Protein AF-A0A7S4SU42-F1 (afdb_monomer)

Secondary structure (DSSP, 8-state):
----PPP-PPTTPSPP------SB-TTT-EEE--SSSSPP--TTS-EEEEEE-BBTT-PBPSS---EEEEEEEE-S-TT---EEEPEEEE-SSSEEEEEE---SSSS-EEEEEEEE-------

Nearest PDB structures (foldseek):
  2ds4-assembly1_A  TM=8.243E-01  e=3.459E-05  Homo sapiens
  6rpt-assembly3_C  TM=5.913E-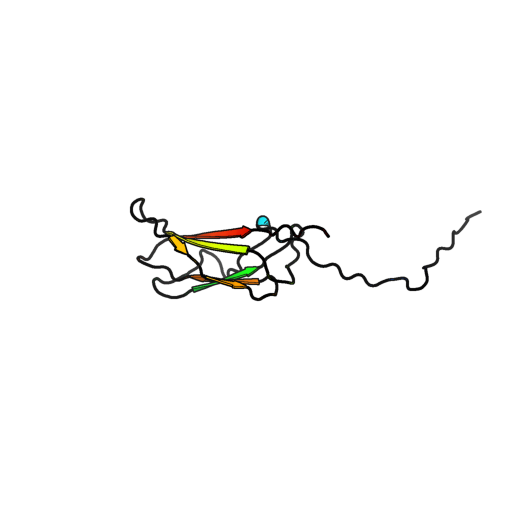01  e=1.532E-01  Homo sapiens
  4a5w-assembly1_A  TM=6.658E-01  e=2.385E+00  Homo sapiens
  6h04-assembly1_A  TM=6.189E-01  e=2.260E+00  Homo sapiens
  6h03-assembly1_A  TM=6.192E-01  e=2.656E+00  Homo sapiens

Foldseek 3Di:
DDDDDDDDDDPPPPDDDDDAFDFWDPVLKDKDDPDDDDDDDDAQDKDKIKIFTHHPVNHTHQFWDWDKWKWKFFPPDPPDRDIWTWDWDTPGGRMIMTMTHHHDDDDDIDMDMDTDTPPPPDD

InterPro domains:
  IPR013783 Immunoglobulin-like fold [G3DSA:2.60.40.10] (24-121)
  IPR014756 Immunoglobulin E-set [SSF81296] (29-117)
  IPR017868 Filamin/ABP280 repeat-like [PF00630] (28-118)
  IPR017868 Filamin/ABP280 repeat-like [PS50194] (23-103)

Organism: NCBI:txid49249

pLDDT: mean 86.75, std 14.39, range [32.84, 97.56]

Structure (mmCIF, N/CA/C/O backbone):
data_AF-A0A7S4SU42-F1
#
_entry.id   AF-A0A7S4SU42-F1
#
loop_
_atom_site.group_PDB
_atom_site.id
_atom_site.type_symbol
_atom_site.label_atom_id
_atom_site.label_alt_id
_atom_site.label_comp_id
_atom_site.label_asym_id
_atom_site.label_entity_id
_atom_site.label_seq_id
_atom_site.pdbx_PDB_ins_code
_atom_site.Cartn_x
_atom_site.Cartn_y
_atom_site.Cartn_z
_atom_site.occupancy
_atom_site.B_iso_or_equiv
_atom_site.auth_seq_id
_atom_site.auth_comp_id
_atom_site.auth_asym_id
_atom_site.auth_atom_id
_atom_site.pdbx_PDB_model_num
ATOM 1 N N . ARG A 1 1 ? 38.202 27.764 -42.200 1.00 45.22 1 ARG A N 1
ATOM 2 C CA . ARG A 1 1 ? 37.900 26.403 -42.699 1.00 45.22 1 ARG A CA 1
ATOM 3 C C . ARG A 1 1 ? 37.044 25.765 -41.627 1.00 45.22 1 ARG A C 1
ATOM 5 O O . ARG A 1 1 ? 37.575 25.498 -40.562 1.00 45.22 1 ARG A O 1
ATOM 12 N N . ASP A 1 2 ? 35.743 25.683 -41.869 1.00 55.56 2 ASP A N 1
ATOM 13 C CA . ASP A 1 2 ? 34.780 25.117 -40.930 1.00 55.56 2 ASP A CA 1
ATOM 14 C C . ASP A 1 2 ? 34.732 23.609 -41.191 1.00 55.56 2 ASP A C 1
ATOM 16 O O . ASP A 1 2 ? 34.408 23.181 -42.300 1.00 55.56 2 ASP A O 1
ATOM 20 N N . SER A 1 3 ? 35.217 22.809 -40.248 1.00 60.38 3 SER A N 1
ATOM 21 C CA . SER A 1 3 ? 35.229 21.354 -40.371 1.00 60.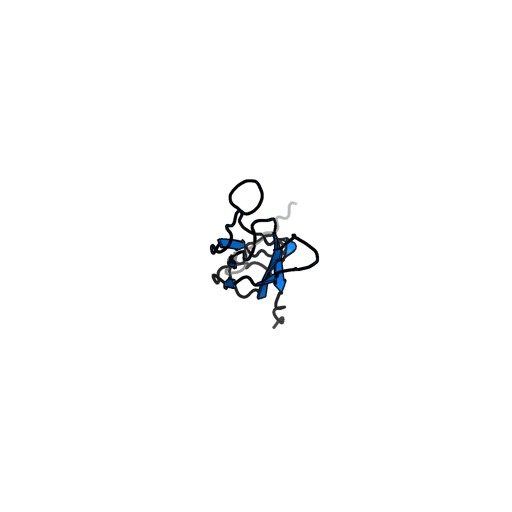38 3 SER A CA 1
ATOM 22 C C . SER A 1 3 ? 33.952 20.815 -39.741 1.00 60.38 3 SER A C 1
ATOM 24 O O . SER A 1 3 ? 33.901 20.597 -38.531 1.00 60.38 3 SER A O 1
ATOM 26 N N . SER A 1 4 ? 32.920 20.611 -40.558 1.00 67.69 4 SER A N 1
ATOM 27 C CA . SER A 1 4 ? 31.721 19.889 -40.148 1.00 67.69 4 SER A CA 1
ATOM 28 C C . SER A 1 4 ? 32.063 18.411 -39.950 1.00 67.69 4 SER A C 1
ATOM 30 O O . SER A 1 4 ? 32.454 17.704 -40.878 1.00 67.69 4 SER A O 1
ATOM 32 N N . VAL A 1 5 ? 31.946 17.935 -38.714 1.00 72.94 5 VAL A N 1
ATOM 33 C CA . VAL A 1 5 ? 32.028 16.505 -38.406 1.00 72.94 5 VAL A CA 1
ATOM 34 C C . VAL A 1 5 ? 30.666 15.891 -38.724 1.00 72.94 5 VAL A C 1
ATOM 36 O O . VAL A 1 5 ? 29.658 16.308 -38.158 1.00 72.94 5 VAL A O 1
ATOM 39 N N . ALA A 1 6 ? 30.620 14.920 -39.638 1.00 75.00 6 ALA A N 1
ATOM 40 C CA . ALA A 1 6 ? 29.405 14.158 -39.905 1.00 75.00 6 ALA A CA 1
ATOM 41 C C . ALA A 1 6 ? 29.216 13.094 -38.812 1.00 75.00 6 ALA A C 1
ATOM 43 O O . ALA A 1 6 ? 30.100 12.266 -38.597 1.00 75.00 6 ALA A O 1
ATOM 44 N N . SER A 1 7 ? 28.073 13.112 -38.126 1.00 84.50 7 SER A N 1
ATOM 45 C CA . SER A 1 7 ? 27.652 12.042 -37.220 1.00 84.50 7 SER A CA 1
ATOM 46 C C . SER A 1 7 ? 26.654 11.116 -37.921 1.00 84.50 7 SER A C 1
ATOM 48 O O . SER A 1 7 ? 25.853 11.555 -38.746 1.00 84.50 7 SER A O 1
ATOM 50 N N . ALA A 1 8 ? 26.717 9.820 -37.608 1.00 88.94 8 ALA A N 1
ATOM 51 C CA . ALA A 1 8 ? 25.795 8.812 -38.123 1.00 88.94 8 ALA A CA 1
ATOM 52 C C . ALA A 1 8 ? 25.368 7.858 -37.003 1.00 88.94 8 ALA A C 1
ATOM 54 O O . ALA A 1 8 ? 26.154 7.522 -36.117 1.00 88.94 8 ALA A O 1
ATOM 55 N N . HIS A 1 9 ? 24.114 7.420 -37.060 1.00 93.81 9 HIS A N 1
ATOM 56 C CA . HIS A 1 9 ? 23.565 6.417 -36.158 1.00 93.81 9 HIS A CA 1
ATOM 57 C C . HIS A 1 9 ? 24.115 5.023 -36.489 1.00 93.81 9 HIS A C 1
ATOM 59 O O . HIS A 1 9 ? 24.323 4.684 -37.655 1.00 93.81 9 HIS A O 1
ATOM 65 N N . VAL A 1 10 ? 24.325 4.197 -35.461 1.00 93.50 10 VAL A N 1
ATOM 66 C CA . VAL A 1 10 ? 24.593 2.764 -35.654 1.00 93.50 10 VAL A CA 1
ATOM 67 C C . VAL A 1 10 ? 23.348 2.057 -36.195 1.00 93.50 10 VAL A C 1
ATOM 69 O O . VAL A 1 10 ? 22.224 2.529 -36.017 1.00 93.50 10 VAL A O 1
ATOM 72 N N . ILE A 1 11 ? 23.537 0.902 -36.833 1.00 93.50 11 ILE A N 1
ATOM 73 C CA . ILE A 1 11 ? 22.425 0.076 -37.320 1.00 93.50 11 ILE A CA 1
ATOM 74 C C . ILE A 1 11 ? 21.487 -0.261 -36.150 1.00 93.50 11 ILE A C 1
ATOM 76 O O . ILE A 1 11 ? 21.938 -0.700 -35.094 1.00 93.50 11 ILE A O 1
ATOM 80 N N . GLY A 1 12 ? 20.184 -0.047 -36.349 1.00 90.75 12 GLY A N 1
ATOM 81 C CA . GLY A 1 12 ? 19.148 -0.277 -35.335 1.00 90.75 12 GLY A CA 1
ATOM 82 C C . GLY A 1 12 ? 18.878 0.914 -34.411 1.00 90.75 12 GLY A C 1
ATOM 83 O O . GLY A 1 12 ? 17.923 0.872 -33.645 1.00 90.75 12 GLY A O 1
ATOM 84 N N . SER A 1 13 ? 19.666 1.987 -34.500 1.00 95.12 13 SER A N 1
ATOM 85 C CA . SER A 1 13 ? 19.412 3.216 -33.754 1.00 95.12 13 SER A CA 1
ATOM 86 C C . SER A 1 13 ? 18.400 4.118 -34.485 1.00 95.12 13 SER A C 1
ATOM 88 O O . SER A 1 13 ? 18.464 4.226 -35.714 1.00 95.12 13 SER A O 1
ATOM 90 N N . PRO A 1 14 ? 17.502 4.802 -33.748 1.00 93.19 14 PRO A N 1
ATOM 91 C CA . PRO A 1 14 ? 17.342 4.764 -32.290 1.00 93.19 14 PRO A CA 1
ATOM 92 C C . PRO A 1 14 ? 16.648 3.488 -31.791 1.00 93.19 14 PRO A C 1
ATOM 94 O O . PRO A 1 14 ? 15.727 2.976 -32.420 1.00 93.19 14 PRO A O 1
ATOM 97 N N . PHE A 1 15 ? 17.072 3.019 -30.617 1.00 94.38 15 PHE A N 1
ATOM 98 C CA . PHE A 1 15 ? 16.425 1.912 -29.918 1.00 94.38 15 PHE A CA 1
ATOM 99 C C . PHE A 1 15 ? 15.328 2.444 -28.996 1.00 94.38 15 PHE A C 1
ATOM 101 O O . PHE A 1 15 ? 15.506 3.477 -28.348 1.00 94.38 15 PHE A O 1
ATOM 108 N N . LEU A 1 16 ? 14.214 1.717 -28.907 1.00 93.81 16 LEU A N 1
ATOM 109 C CA . LEU A 1 16 ? 13.182 1.977 -27.908 1.00 93.81 16 LEU A CA 1
ATOM 110 C C . LEU A 1 16 ? 13.589 1.327 -26.584 1.00 93.81 16 LEU A C 1
ATOM 112 O O . LEU A 1 16 ? 13.819 0.120 -26.531 1.00 93.81 16 LEU A O 1
ATOM 116 N N . LEU A 1 17 ? 13.659 2.134 -25.527 1.00 93.50 17 LEU A N 1
ATOM 117 C CA . LEU A 1 17 ? 13.891 1.678 -24.161 1.00 93.50 17 LEU A CA 1
ATOM 118 C C . LEU A 1 17 ? 12.608 1.864 -23.349 1.00 93.50 17 LEU A C 1
ATOM 120 O O . LEU A 1 17 ? 12.063 2.966 -23.303 1.00 93.50 17 LEU A O 1
ATOM 124 N N . GLN A 1 18 ? 12.160 0.801 -22.686 1.00 91.50 18 GLN A N 1
ATOM 125 C CA . GLN A 1 18 ? 11.137 0.873 -21.647 1.00 91.50 18 GLN A CA 1
ATOM 126 C C . GLN A 1 18 ? 11.833 0.870 -20.287 1.00 91.50 18 GLN A C 1
ATOM 128 O O . GLN A 1 18 ? 12.634 -0.018 -20.001 1.00 91.50 18 GLN A O 1
ATOM 133 N N . VAL A 1 19 ? 11.546 1.882 -19.473 1.00 92.25 19 VAL A N 1
ATOM 134 C CA . VAL A 1 19 ? 12.084 2.027 -18.118 1.00 92.25 19 VAL A CA 1
ATOM 135 C C . VAL A 1 19 ? 10.937 1.803 -17.145 1.00 92.25 19 VAL A C 1
ATOM 137 O O . VAL A 1 19 ? 9.908 2.467 -17.249 1.00 92.25 19 VAL A O 1
ATOM 140 N N . GLU A 1 20 ? 11.109 0.858 -16.226 1.00 92.94 20 GLU A N 1
ATOM 141 C CA . GLU A 1 20 ? 10.126 0.568 -15.183 1.00 92.94 20 GLU A CA 1
ATOM 142 C C . GLU A 1 20 ? 10.392 1.406 -13.920 1.00 92.94 20 GLU A C 1
ATOM 144 O O . GLU A 1 20 ? 11.536 1.808 -13.685 1.00 92.94 20 GLU A O 1
ATOM 149 N N . PRO A 1 21 ? 9.359 1.653 -13.093 1.00 93.62 21 PRO A N 1
ATOM 150 C CA . PRO A 1 21 ? 9.513 2.285 -11.785 1.00 93.62 21 PRO A CA 1
ATOM 151 C C . PRO A 1 21 ? 10.500 1.538 -10.882 1.00 93.62 21 PRO A C 1
ATOM 153 O O . PRO A 1 21 ? 10.549 0.303 -10.884 1.00 93.62 21 PRO A O 1
ATOM 156 N N . GLY A 1 22 ? 11.222 2.288 -10.052 1.00 91.31 22 GLY A N 1
ATOM 157 C CA . GLY A 1 22 ? 12.124 1.737 -9.041 1.00 91.31 22 GLY A CA 1
ATOM 158 C C . GLY A 1 22 ? 11.393 1.053 -7.880 1.00 91.31 22 GLY A C 1
ATOM 159 O O . GLY A 1 22 ? 10.171 0.875 -7.897 1.00 91.31 22 GLY A O 1
ATOM 160 N N . ASN A 1 23 ? 12.151 0.670 -6.849 1.00 91.44 23 ASN A N 1
ATOM 161 C CA . ASN A 1 23 ? 11.593 0.115 -5.612 1.00 91.44 23 ASN A CA 1
ATOM 162 C C . ASN A 1 23 ? 10.642 1.108 -4.940 1.00 91.44 23 ASN A C 1
ATOM 164 O O . ASN A 1 23 ? 10.839 2.322 -5.012 1.00 91.44 23 ASN A O 1
ATOM 168 N N . THR A 1 24 ? 9.629 0.582 -4.255 1.00 94.25 24 THR A N 1
ATOM 169 C CA . THR A 1 24 ? 8.646 1.394 -3.540 1.00 94.25 24 THR A CA 1
ATOM 170 C C . THR A 1 24 ? 9.322 2.272 -2.485 1.00 94.25 24 THR A C 1
ATOM 172 O O . THR A 1 24 ? 10.167 1.833 -1.715 1.00 94.25 24 THR A O 1
ATOM 175 N N . SER A 1 25 ? 8.940 3.539 -2.428 1.00 94.25 25 SER A N 1
ATOM 176 C CA . SER A 1 25 ? 9.304 4.489 -1.389 1.00 94.25 25 SER A CA 1
ATOM 177 C C . SER A 1 25 ? 8.069 4.753 -0.523 1.00 94.25 25 SER A C 1
ATOM 179 O O . SER A 1 25 ? 7.077 5.307 -1.018 1.00 94.25 25 SER A O 1
ATOM 181 N N . PRO A 1 26 ? 8.092 4.380 0.772 1.00 93.44 26 PRO A N 1
ATOM 182 C CA . PRO A 1 26 ? 6.984 4.664 1.680 1.00 93.44 26 PRO A CA 1
ATOM 183 C C . PRO A 1 26 ? 6.663 6.161 1.769 1.00 93.44 26 PRO A C 1
ATOM 185 O O . PRO A 1 26 ? 5.498 6.526 1.874 1.00 93.44 26 PRO A O 1
ATOM 188 N N . GLU A 1 27 ? 7.681 7.022 1.678 1.00 93.31 27 GLU A N 1
ATOM 189 C CA . GLU A 1 27 ? 7.545 8.481 1.794 1.00 93.31 27 GLU A CA 1
ATOM 190 C C . GLU A 1 27 ? 6.839 9.117 0.590 1.00 93.31 27 GLU A C 1
ATOM 192 O O . GLU A 1 27 ? 6.156 10.129 0.734 1.00 93.31 27 GLU A O 1
ATOM 197 N N . MET A 1 28 ? 6.976 8.512 -0.593 1.00 95.12 28 MET A N 1
ATOM 198 C CA . MET A 1 28 ? 6.313 8.975 -1.818 1.00 95.12 28 MET A CA 1
ATOM 199 C C . MET A 1 28 ? 4.933 8.339 -2.020 1.00 95.12 28 MET A C 1
ATOM 201 O O . MET A 1 28 ? 4.123 8.836 -2.809 1.00 95.12 28 MET A O 1
ATOM 205 N N . SER A 1 29 ? 4.659 7.235 -1.328 1.00 95.31 29 SER A N 1
ATOM 206 C CA . SER A 1 29 ? 3.401 6.494 -1.414 1.00 95.31 29 SER A CA 1
ATOM 207 C C . SER A 1 29 ? 2.285 7.202 -0.641 1.00 95.31 29 SER A C 1
ATOM 209 O O . SER A 1 29 ? 2.532 7.947 0.305 1.00 95.31 29 SER A O 1
ATOM 211 N N . HIS A 1 30 ? 1.029 7.011 -1.053 1.00 94.31 30 HIS A N 1
ATOM 212 C CA . HIS A 1 30 ? -0.092 7.738 -0.445 1.00 94.31 30 HIS A CA 1
ATOM 213 C C . HIS A 1 30 ? -1.411 6.970 -0.493 1.00 94.31 30 HIS A C 1
ATOM 215 O O . HIS A 1 30 ? -1.631 6.123 -1.359 1.00 94.31 30 HIS A O 1
ATOM 221 N N . ILE A 1 31 ? -2.317 7.326 0.420 1.00 94.38 31 ILE A N 1
ATOM 222 C CA . ILE A 1 31 ? -3.718 6.906 0.384 1.00 94.38 31 ILE A CA 1
ATOM 223 C C . ILE A 1 31 ? -4.519 7.882 -0.472 1.00 94.38 31 ILE A C 1
ATOM 225 O O . ILE A 1 31 ? -4.414 9.101 -0.327 1.00 94.38 31 ILE A O 1
ATOM 229 N N . HIS A 1 32 ? -5.359 7.336 -1.340 1.00 91.62 32 HIS A N 1
ATOM 230 C CA . HIS A 1 32 ? -6.353 8.083 -2.082 1.00 91.62 32 HIS A CA 1
ATOM 231 C C . HIS A 1 32 ? -7.539 8.418 -1.173 1.00 91.62 32 HIS A C 1
ATOM 233 O O . HIS A 1 32 ? -8.330 7.547 -0.813 1.00 91.62 32 HIS A O 1
ATOM 239 N N . ILE A 1 33 ? -7.664 9.693 -0.803 1.00 87.50 33 ILE A N 1
ATOM 240 C CA . ILE A 1 33 ? -8.779 10.207 -0.002 1.00 87.50 33 ILE A CA 1
ATOM 241 C C . ILE A 1 33 ? -9.596 11.154 -0.875 1.00 87.50 33 ILE A C 1
ATOM 243 O O . ILE A 1 33 ? -9.081 12.146 -1.389 1.00 87.50 33 ILE A O 1
ATOM 247 N N . THR A 1 34 ? -10.887 10.868 -1.025 1.00 79.94 34 THR A N 1
ATOM 248 C CA . THR A 1 34 ? -11.818 11.759 -1.719 1.00 79.94 34 THR A CA 1
ATOM 249 C C . THR A 1 34 ? -12.417 12.761 -0.732 1.00 79.94 34 THR A C 1
ATOM 251 O O . THR A 1 34 ? -13.157 12.373 0.172 1.00 79.94 34 THR A O 1
ATOM 254 N N . GLY A 1 35 ? -12.143 14.052 -0.922 1.00 75.44 35 GLY A N 1
ATOM 255 C CA . GLY A 1 35 ? -12.722 15.140 -0.125 1.00 75.44 35 GLY A CA 1
ATOM 256 C C . GLY A 1 35 ? -11.750 15.784 0.865 1.00 75.44 35 GLY A C 1
ATOM 257 O O . GLY A 1 35 ? -10.580 15.426 0.946 1.00 75.44 35 GLY A O 1
ATOM 258 N N . GLN A 1 36 ? -12.243 16.790 1.591 1.00 73.31 36 GLN A N 1
ATOM 259 C CA . GLN A 1 36 ? -11.474 17.504 2.612 1.00 73.31 36 GLN A CA 1
ATOM 260 C C . GLN A 1 36 ? -11.830 16.982 4.008 1.00 73.31 36 GLN A C 1
ATOM 262 O O . GLN A 1 36 ? -13.007 16.793 4.321 1.00 73.31 36 GLN A O 1
ATOM 267 N N . GLY A 1 37 ? -10.816 16.808 4.857 1.00 79.00 37 GLY A N 1
ATOM 268 C CA . GLY A 1 37 ? -10.979 16.397 6.251 1.00 79.00 37 GLY A CA 1
ATOM 269 C C . GLY A 1 37 ? -10.593 14.938 6.522 1.00 79.00 37 GLY A C 1
ATOM 270 O O . GLY A 1 37 ? -9.969 14.294 5.679 1.00 79.00 37 GLY A O 1
ATOM 271 N N . PRO A 1 38 ? -10.908 14.425 7.725 1.00 82.62 38 PRO A N 1
ATOM 272 C CA . PRO A 1 38 ? -10.553 13.069 8.118 1.00 82.62 38 PRO A CA 1
ATOM 273 C C . PRO A 1 38 ? -11.353 12.023 7.338 1.00 82.62 38 PRO A C 1
ATOM 275 O O . PRO A 1 38 ? -12.486 12.263 6.913 1.00 82.62 38 PRO A O 1
ATOM 278 N N . ILE A 1 39 ? -10.772 10.829 7.221 1.00 89.94 39 ILE A N 1
ATOM 279 C CA . ILE A 1 39 ? -11.459 9.642 6.708 1.00 89.94 39 ILE A CA 1
ATOM 280 C C . ILE A 1 39 ? -12.678 9.363 7.593 1.00 89.94 39 ILE A C 1
ATOM 282 O O . ILE A 1 39 ? -12.570 9.311 8.819 1.00 89.94 39 ILE A O 1
ATOM 286 N N . LYS A 1 40 ? -13.841 9.188 6.965 1.00 90.44 40 LYS A N 1
ATOM 287 C CA . LYS A 1 40 ? -15.084 8.840 7.655 1.00 90.44 40 LYS A CA 1
ATOM 288 C C . LYS A 1 40 ? -15.275 7.329 7.619 1.00 90.44 40 LYS A C 1
ATOM 290 O O . LYS A 1 40 ? -15.186 6.730 6.554 1.00 90.44 40 LYS A O 1
ATOM 295 N N . ALA A 1 41 ? -15.567 6.753 8.776 1.00 92.62 41 ALA A N 1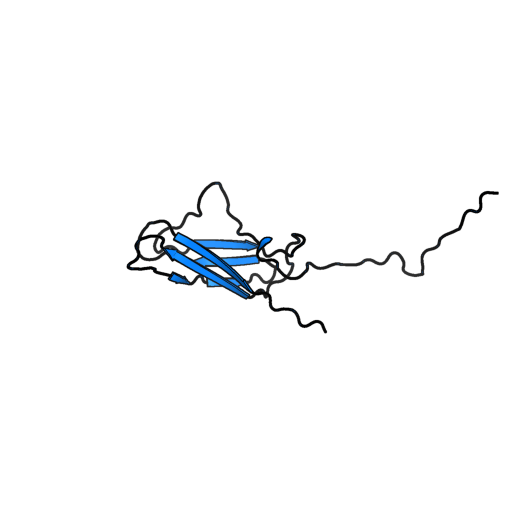
ATOM 296 C CA . ALA A 1 41 ? -15.940 5.356 8.942 1.00 92.62 41 ALA A CA 1
ATOM 297 C C . ALA A 1 41 ? -16.992 5.254 10.055 1.00 92.62 41 ALA A C 1
ATOM 299 O O . ALA A 1 41 ? -17.048 6.117 10.937 1.00 92.62 41 ALA A O 1
ATOM 300 N N . GLU A 1 42 ? -17.817 4.214 10.010 1.00 93.94 42 GLU A N 1
ATOM 301 C CA . GLU A 1 42 ? -18.848 3.931 11.011 1.00 93.94 42 GLU A CA 1
ATOM 302 C C . GLU A 1 42 ? -18.446 2.710 11.849 1.00 93.94 42 GLU A C 1
ATOM 304 O O . GLU A 1 42 ? -17.776 1.797 11.363 1.00 93.94 42 GLU A O 1
ATOM 309 N N . VAL A 1 43 ? -18.814 2.714 13.133 1.00 92.50 43 VAL A N 1
ATOM 310 C CA . VAL A 1 43 ? -18.541 1.585 14.030 1.00 92.50 43 VAL A CA 1
ATOM 311 C C . VAL A 1 43 ? -19.280 0.352 13.517 1.00 92.50 43 VAL A C 1
ATOM 313 O O . VAL A 1 43 ? -20.434 0.437 13.119 1.00 92.50 43 VAL A O 1
ATOM 316 N N . ASP A 1 44 ? -18.600 -0.791 13.529 1.00 92.94 44 ASP A N 1
ATOM 317 C CA . ASP A 1 44 ? -19.099 -2.084 13.059 1.00 92.94 44 ASP A CA 1
ATOM 318 C C . ASP A 1 44 ? -19.431 -2.173 11.558 1.00 92.94 44 ASP A C 1
ATOM 320 O O . ASP A 1 44 ? -19.883 -3.225 11.107 1.00 92.94 44 ASP A O 1
ATOM 324 N N . VAL A 1 45 ? -19.101 -1.148 10.767 1.00 95.62 45 VAL A N 1
ATOM 325 C CA . VAL A 1 45 ? -19.242 -1.148 9.304 1.00 95.62 45 VAL A CA 1
ATOM 326 C C . VAL A 1 45 ? -17.870 -1.277 8.639 1.00 95.62 45 VAL A C 1
ATOM 328 O O . VAL A 1 45 ? -16.945 -0.518 8.938 1.00 95.62 45 VAL A O 1
ATOM 331 N N . GLU A 1 46 ? -17.727 -2.235 7.718 1.00 95.75 46 GLU A N 1
ATOM 332 C CA . GLU A 1 46 ? -16.497 -2.370 6.932 1.00 95.75 46 GLU A CA 1
ATOM 333 C C . GLU A 1 46 ? -16.307 -1.140 6.039 1.00 95.75 46 GLU A C 1
ATOM 335 O O . GLU A 1 46 ? -17.186 -0.747 5.273 1.00 95.75 46 GLU A O 1
ATOM 340 N N . THR A 1 47 ? -15.131 -0.533 6.145 1.00 95.06 47 THR A N 1
ATOM 341 C CA . THR A 1 47 ? -14.688 0.595 5.331 1.00 95.06 47 THR A CA 1
ATOM 342 C C . THR A 1 47 ? -13.385 0.215 4.640 1.00 95.06 47 THR A C 1
ATOM 344 O O . THR A 1 47 ? -12.602 -0.587 5.157 1.00 95.06 47 THR A O 1
ATOM 347 N N . TRP A 1 48 ? -13.140 0.788 3.466 1.00 95.31 48 TRP A N 1
ATOM 348 C CA . TRP A 1 48 ? -11.922 0.538 2.710 1.00 95.31 48 TRP A CA 1
ATOM 349 C C . TRP A 1 48 ? -11.306 1.826 2.172 1.00 95.31 48 TRP A C 1
ATOM 351 O O . TRP A 1 48 ? -11.989 2.830 1.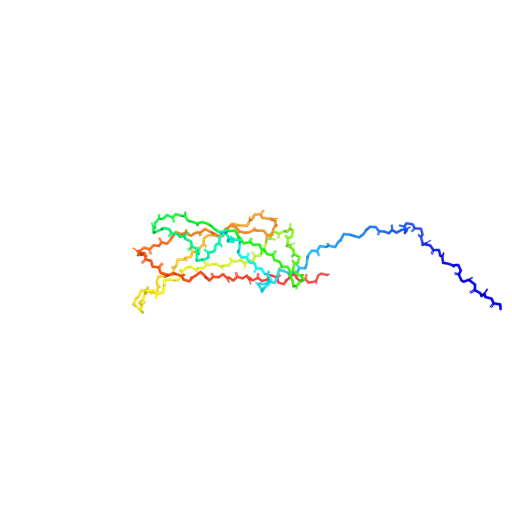969 1.00 95.31 48 TRP A O 1
ATOM 361 N N . LEU A 1 49 ? -9.995 1.780 1.959 1.00 96.25 49 LEU A N 1
ATOM 362 C CA . LEU A 1 49 ? -9.185 2.847 1.383 1.00 96.25 49 LEU A CA 1
ATOM 363 C C . LEU A 1 49 ? -8.267 2.264 0.317 1.00 96.25 49 LEU A C 1
ATOM 365 O O . LEU A 1 49 ? -7.805 1.132 0.449 1.00 96.25 49 LEU A O 1
ATOM 369 N N . LEU A 1 50 ? -7.971 3.054 -0.711 1.00 96.62 50 LEU A N 1
ATOM 370 C CA . LEU A 1 50 ? -7.036 2.668 -1.761 1.00 96.62 50 LEU A CA 1
ATOM 371 C C . LEU A 1 50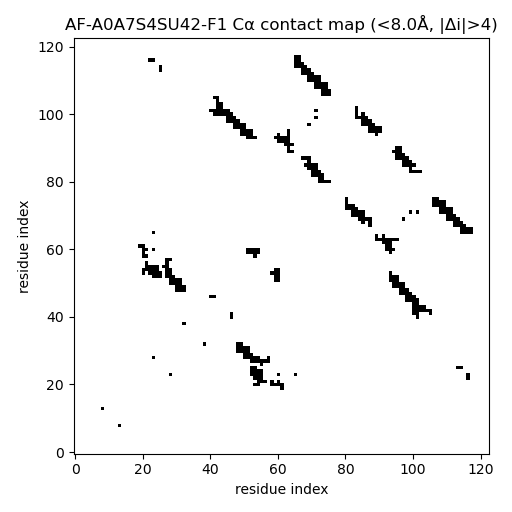 ? -5.690 3.358 -1.538 1.00 96.62 50 LEU A C 1
ATOM 373 O O . LEU A 1 50 ? -5.638 4.580 -1.406 1.00 96.62 50 LEU A O 1
ATOM 377 N N . MET A 1 51 ? -4.607 2.589 -1.505 1.00 96.06 51 MET A N 1
ATOM 378 C CA . MET A 1 51 ? -3.232 3.085 -1.449 1.00 96.06 51 MET A CA 1
ATOM 379 C C . MET A 1 51 ? -2.560 2.936 -2.809 1.00 96.06 51 MET A C 1
ATOM 381 O O . MET A 1 51 ? -2.737 1.914 -3.466 1.00 96.06 51 MET A O 1
ATOM 385 N N . TYR A 1 52 ? -1.739 3.910 -3.193 1.00 96.50 52 TYR A N 1
ATOM 386 C CA . TYR A 1 52 ? -0.871 3.828 -4.365 1.00 96.50 52 TYR A CA 1
ATOM 387 C C . TYR A 1 52 ? 0.596 3.842 -3.940 1.00 96.50 52 TYR A C 1
ATOM 389 O O . TYR A 1 52 ? 1.057 4.814 -3.326 1.00 96.50 52 TYR A O 1
ATOM 397 N N . ALA A 1 53 ? 1.318 2.781 -4.298 1.00 95.69 53 ALA A N 1
ATOM 398 C CA . ALA A 1 53 ? 2.756 2.682 -4.116 1.00 95.69 53 ALA A CA 1
ATOM 399 C C . ALA A 1 53 ? 3.495 3.462 -5.210 1.00 95.69 53 ALA A C 1
ATOM 401 O O . ALA A 1 53 ? 3.148 3.409 -6.397 1.00 95.69 53 ALA A O 1
ATOM 402 N N . LYS A 1 54 ? 4.523 4.204 -4.803 1.00 95.62 54 LYS A N 1
ATOM 403 C CA . LYS A 1 54 ? 5.381 4.986 -5.698 1.00 95.62 54 LYS A CA 1
ATOM 404 C C . LYS A 1 54 ? 6.845 4.750 -5.391 1.00 95.62 54 LYS A C 1
ATOM 406 O O . LYS A 1 54 ? 7.161 4.462 -4.246 1.00 95.62 54 LYS A O 1
ATOM 411 N N . ASP A 1 55 ? 7.719 4.904 -6.378 1.00 94.44 55 ASP A N 1
ATOM 412 C CA . ASP A 1 55 ? 9.168 4.928 -6.156 1.00 94.44 55 ASP A CA 1
ATOM 413 C C . ASP A 1 55 ? 9.657 6.284 -5.609 1.00 94.44 55 ASP A C 1
ATOM 415 O O . ASP A 1 55 ? 8.878 7.222 -5.422 1.00 94.44 55 ASP A O 1
ATOM 419 N N . GLU A 1 56 ? 10.960 6.395 -5.342 1.00 94.19 56 GLU A N 1
ATOM 420 C CA . GLU A 1 56 ? 11.602 7.632 -4.864 1.00 94.19 56 GLU A CA 1
ATOM 421 C C . GLU A 1 56 ? 11.477 8.813 -5.841 1.00 94.19 56 GLU A C 1
ATOM 423 O O . GLU A 1 56 ? 11.570 9.970 -5.434 1.00 94.19 56 GLU A O 1
ATOM 428 N N . GLN A 1 57 ? 11.252 8.544 -7.128 1.00 95.56 57 GLN A N 1
ATOM 429 C CA . GLN A 1 57 ? 11.045 9.564 -8.155 1.00 95.56 57 GLN A CA 1
ATOM 430 C C . GLN A 1 57 ? 9.560 9.938 -8.301 1.00 95.56 57 GLN A C 1
ATOM 432 O O . GLN A 1 57 ? 9.218 10.846 -9.060 1.00 95.56 57 GLN A O 1
ATOM 437 N N . GLY A 1 58 ? 8.670 9.285 -7.551 1.00 94.00 58 GLY A N 1
ATOM 438 C CA . GLY A 1 58 ? 7.231 9.513 -7.582 1.00 94.00 58 GLY A CA 1
ATOM 439 C C . GLY A 1 58 ? 6.506 8.787 -8.717 1.00 94.00 58 GLY A C 1
ATOM 440 O O . GLY A 1 58 ? 5.312 9.048 -8.919 1.00 94.00 58 GLY A O 1
ATOM 441 N N . ASN A 1 59 ? 7.175 7.880 -9.434 1.00 95.19 59 ASN A N 1
ATOM 442 C CA . ASN A 1 59 ? 6.537 7.035 -10.438 1.00 95.19 59 ASN A CA 1
ATOM 443 C C . ASN A 1 59 ? 5.635 6.020 -9.741 1.00 95.19 59 ASN A C 1
ATOM 445 O O . ASN A 1 59 ? 6.019 5.423 -8.737 1.00 95.19 59 ASN A O 1
ATOM 449 N N . MET A 1 60 ? 4.433 5.807 -10.276 1.00 94.94 60 MET A N 1
ATOM 450 C CA . MET A 1 60 ? 3.542 4.760 -9.773 1.00 94.94 60 MET A CA 1
ATOM 451 C C . MET A 1 60 ? 4.139 3.393 -10.071 1.00 94.94 60 MET A C 1
ATOM 453 O O . MET A 1 60 ? 4.533 3.138 -11.207 1.00 94.94 60 MET A O 1
ATOM 457 N N . ARG A 1 61 ? 4.165 2.511 -9.072 1.00 94.25 61 ARG A N 1
ATOM 458 C CA . ARG A 1 61 ? 4.525 1.108 -9.281 1.00 94.25 61 ARG A CA 1
ATOM 459 C C . ARG A 1 61 ? 3.545 0.481 -10.277 1.00 94.25 61 ARG A C 1
ATOM 461 O O . ARG A 1 61 ? 2.350 0.739 -10.218 1.00 94.25 61 ARG A O 1
ATOM 468 N N . SER A 1 62 ? 4.060 -0.338 -11.191 1.00 92.31 62 SER A N 1
ATOM 469 C CA . SER A 1 62 ? 3.275 -1.058 -12.207 1.00 92.31 62 SER A CA 1
ATOM 470 C C . SER A 1 62 ? 2.912 -2.486 -11.778 1.00 92.31 62 SER A C 1
ATOM 472 O O . SER A 1 62 ? 2.229 -3.202 -12.510 1.00 92.31 62 SER A O 1
ATOM 474 N N . LYS A 1 63 ? 3.389 -2.917 -10.604 1.00 91.50 63 LYS A N 1
ATOM 475 C CA . LYS A 1 63 ? 3.270 -4.278 -10.068 1.00 91.50 63 LYS A CA 1
ATOM 476 C C . LYS A 1 63 ? 3.039 -4.227 -8.562 1.00 91.50 63 LYS A C 1
ATOM 478 O O . LYS A 1 63 ? 3.495 -3.292 -7.905 1.00 91.50 63 LYS A O 1
ATOM 483 N N . GLY A 1 64 ? 2.345 -5.236 -8.048 1.00 90.94 64 GLY A N 1
ATOM 484 C CA . GLY A 1 64 ? 2.216 -5.487 -6.612 1.00 90.94 64 GLY A CA 1
ATOM 485 C C . GLY A 1 64 ? 3.457 -6.146 -6.000 1.00 90.94 64 GLY A C 1
ATOM 486 O O . GLY A 1 64 ? 4.537 -6.161 -6.599 1.00 90.94 64 GLY A O 1
ATOM 487 N N . GLY A 1 65 ? 3.275 -6.757 -4.834 1.00 91.94 65 GLY A N 1
ATOM 488 C CA . GLY A 1 65 ? 4.282 -7.541 -4.118 1.00 91.94 65 GLY A CA 1
ATOM 489 C C . GLY A 1 65 ? 4.962 -6.818 -2.956 1.00 91.94 65 GLY A C 1
ATOM 490 O O . GLY A 1 65 ? 5.817 -7.420 -2.300 1.00 91.94 65 GLY A O 1
ATOM 491 N N . ASP A 1 66 ? 4.592 -5.567 -2.671 1.00 92.75 66 ASP A N 1
ATOM 492 C CA . ASP A 1 66 ? 5.075 -4.871 -1.481 1.00 92.75 66 ASP A CA 1
ATOM 493 C C . ASP A 1 66 ? 4.488 -5.517 -0.221 1.00 92.75 66 ASP A C 1
ATOM 495 O O . ASP A 1 66 ? 3.308 -5.872 -0.156 1.00 92.75 66 ASP A O 1
ATOM 499 N N . VAL A 1 67 ? 5.307 -5.649 0.821 1.00 93.12 67 VAL A N 1
ATOM 500 C CA . VAL A 1 67 ? 4.838 -6.171 2.106 1.00 93.12 67 VAL A CA 1
ATOM 501 C C . VAL A 1 67 ? 4.265 -5.008 2.905 1.00 93.12 67 VAL A C 1
ATOM 503 O O . VAL A 1 67 ? 5.008 -4.182 3.433 1.00 93.12 67 VAL A O 1
ATOM 506 N N . ILE A 1 68 ? 2.939 -4.928 2.986 1.00 94.88 68 ILE A N 1
ATOM 507 C CA . ILE A 1 68 ? 2.231 -3.830 3.652 1.00 94.88 68 ILE A CA 1
ATOM 508 C C . ILE A 1 68 ? 1.554 -4.331 4.918 1.00 94.88 68 ILE A C 1
ATOM 510 O O . ILE A 1 68 ? 0.894 -5.368 4.916 1.00 94.88 68 ILE A O 1
ATOM 514 N N . ALA A 1 69 ? 1.678 -3.553 5.990 1.00 95.44 69 ALA A N 1
ATOM 515 C CA . ALA A 1 69 ? 0.929 -3.749 7.220 1.00 95.44 69 ALA A CA 1
ATOM 516 C C . ALA A 1 69 ? 0.153 -2.476 7.559 1.00 95.44 69 ALA A C 1
ATOM 518 O O . ALA A 1 69 ? 0.656 -1.363 7.387 1.00 95.44 69 ALA A O 1
ATOM 519 N N . ALA A 1 70 ? -1.068 -2.635 8.068 1.00 96.38 70 ALA A N 1
ATOM 520 C CA . ALA A 1 70 ? -1.856 -1.513 8.550 1.00 96.38 70 ALA A CA 1
ATOM 521 C C . ALA A 1 70 ? -2.627 -1.864 9.824 1.00 96.38 70 ALA A C 1
ATOM 523 O O . ALA A 1 70 ? -3.109 -2.984 9.999 1.00 96.38 70 ALA A O 1
ATOM 524 N N . SER A 1 71 ? -2.733 -0.891 10.726 1.00 95.38 71 SER A N 1
ATOM 525 C CA . SER A 1 71 ? -3.509 -1.020 11.957 1.00 95.38 71 SER A CA 1
ATOM 526 C C . SER A 1 71 ? -4.225 0.275 12.315 1.00 95.38 71 SER A C 1
ATOM 528 O O . SER A 1 71 ? -3.696 1.378 12.156 1.00 95.38 71 SER A O 1
ATOM 530 N N . LEU A 1 72 ? -5.443 0.130 12.825 1.00 93.19 72 LEU A N 1
ATOM 531 C CA . LEU A 1 72 ? -6.254 1.217 13.348 1.00 93.19 72 LEU A CA 1
ATOM 532 C C . LEU A 1 72 ? -6.142 1.225 14.877 1.00 93.19 72 LEU A C 1
ATOM 534 O O . LEU A 1 72 ? -6.442 0.228 15.535 1.00 93.19 72 LEU A O 1
ATOM 538 N N . ILE A 1 73 ? -5.710 2.345 15.450 1.00 91.44 73 ILE A N 1
ATOM 539 C CA . ILE A 1 73 ? -5.477 2.492 16.891 1.00 91.44 73 ILE A CA 1
ATOM 540 C C . ILE A 1 73 ? -6.431 3.547 17.439 1.00 91.44 73 ILE A C 1
ATOM 542 O O . ILE A 1 73 ? -6.384 4.703 17.015 1.00 91.44 73 ILE A O 1
ATOM 546 N N . SER A 1 74 ? -7.284 3.172 18.398 1.00 87.44 74 SER A N 1
ATOM 547 C CA . SER A 1 74 ? -8.156 4.147 19.066 1.00 87.44 74 SER A CA 1
ATOM 548 C C . SER A 1 74 ? -7.331 5.186 19.825 1.00 87.44 74 SER A C 1
ATOM 550 O O . SER A 1 74 ? -6.395 4.841 20.553 1.00 87.44 74 SER A O 1
ATOM 552 N N . THR A 1 75 ? -7.690 6.464 19.696 1.00 84.56 75 THR A N 1
ATOM 553 C CA . THR A 1 75 ? -7.063 7.538 20.483 1.00 84.56 75 THR A CA 1
ATOM 554 C C . THR A 1 75 ? -7.729 7.726 21.850 1.00 84.56 75 THR A C 1
ATOM 556 O O . THR A 1 75 ? -7.292 8.568 22.637 1.00 84.56 75 THR A O 1
ATOM 559 N N . HIS A 1 76 ? -8.792 6.974 22.154 1.00 72.69 76 HIS A N 1
ATOM 560 C CA . HIS A 1 76 ? -9.545 7.101 23.399 1.00 72.69 76 HIS A CA 1
ATOM 561 C C . HIS A 1 76 ? -8.925 6.283 24.540 1.00 72.69 76 HIS A C 1
ATOM 563 O O . HIS A 1 76 ? -8.978 5.062 24.538 1.00 72.69 76 HIS A O 1
ATOM 569 N N . GLY A 1 77 ? -8.424 6.984 25.568 1.00 57.56 77 GLY A N 1
ATOM 570 C CA . GLY A 1 77 ? -8.116 6.436 26.897 1.00 57.56 77 GLY A CA 1
ATOM 571 C C . GLY A 1 77 ? -6.898 5.499 26.981 1.00 57.56 77 GLY A C 1
ATOM 572 O O . GLY A 1 77 ? -6.707 4.590 26.189 1.00 57.56 77 GLY A O 1
ATOM 573 N N . LYS A 1 78 ? -6.064 5.657 28.021 1.00 56.22 78 LYS A N 1
ATOM 574 C CA . LYS A 1 78 ? -4.895 4.779 28.265 1.00 56.22 78 LYS A CA 1
ATOM 575 C C . LYS A 1 78 ? -5.250 3.327 28.636 1.00 56.22 78 LYS A C 1
ATOM 577 O O . LYS A 1 78 ? -4.339 2.517 28.759 1.00 56.22 78 LYS A O 1
ATOM 582 N N . ARG A 1 79 ? -6.527 3.024 28.894 1.00 55.28 79 ARG A N 1
ATOM 583 C CA . ARG A 1 79 ? -6.956 1.740 29.469 1.00 55.28 79 ARG A CA 1
ATOM 584 C C . ARG A 1 79 ? -7.283 0.677 28.423 1.00 55.28 79 ARG A C 1
ATOM 586 O O . ARG A 1 79 ? -7.067 -0.485 28.722 1.00 55.28 79 ARG A O 1
ATOM 593 N N . ASP A 1 80 ? -7.642 1.074 27.201 1.00 55.25 80 ASP A N 1
ATOM 594 C CA . ASP A 1 80 ? -8.004 0.153 26.122 1.00 55.25 80 ASP A CA 1
ATOM 595 C C . ASP A 1 80 ? -7.453 0.666 24.784 1.00 55.25 80 ASP A C 1
ATOM 597 O O . ASP A 1 80 ? -8.183 1.174 23.934 1.00 55.25 80 ASP A O 1
ATOM 601 N N . LYS A 1 81 ? -6.133 0.546 24.575 1.00 63.91 81 LYS A N 1
ATOM 602 C CA . LYS A 1 81 ? -5.553 0.670 23.227 1.00 63.91 81 LYS A CA 1
ATOM 603 C C . LYS A 1 81 ? -6.014 -0.531 22.402 1.00 63.91 81 LYS A C 1
ATOM 605 O O . LYS A 1 81 ? -5.294 -1.516 22.261 1.00 63.91 81 LYS A O 1
ATOM 610 N N . HIS A 1 82 ? -7.236 -0.460 21.892 1.00 75.19 82 HIS A N 1
ATOM 611 C CA . HIS A 1 82 ? -7.744 -1.451 20.964 1.00 75.19 82 HIS A CA 1
ATOM 612 C C . HIS A 1 82 ? -7.079 -1.207 19.608 1.00 75.19 82 HIS A C 1
ATOM 614 O O . HIS A 1 82 ? -7.285 -0.164 18.979 1.00 75.19 82 HIS A O 1
ATOM 620 N N . MET A 1 83 ? -6.212 -2.140 19.222 1.00 87.00 83 MET A N 1
ATOM 621 C CA . MET A 1 83 ? -5.586 -2.183 17.910 1.00 87.00 83 MET A CA 1
ATOM 622 C C . MET A 1 83 ? -6.412 -3.111 17.033 1.00 87.00 83 MET A C 1
ATOM 624 O O . MET A 1 83 ? -6.637 -4.264 17.393 1.00 87.00 83 MET A O 1
ATOM 628 N N . ILE A 1 84 ? -6.864 -2.594 15.901 1.00 91.12 84 ILE A N 1
ATOM 629 C CA . ILE A 1 84 ? -7.606 -3.358 14.906 1.00 91.12 84 ILE A CA 1
ATOM 630 C C . ILE A 1 84 ? -6.666 -3.549 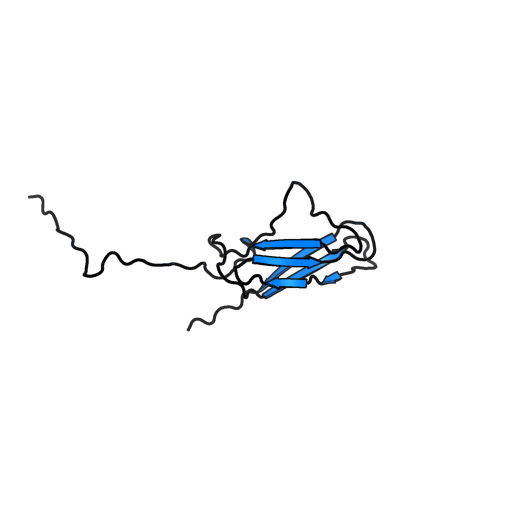13.726 1.00 91.12 84 ILE A C 1
ATOM 632 O O . ILE A 1 84 ? -6.267 -2.577 13.084 1.00 91.12 84 ILE A O 1
ATOM 636 N N . GLU A 1 85 ? -6.287 -4.793 13.469 1.00 94.25 85 GLU A N 1
ATOM 637 C CA . GLU A 1 85 ? -5.514 -5.146 12.284 1.00 94.25 85 GLU A CA 1
ATOM 638 C C . GLU A 1 85 ? -6.369 -4.935 11.029 1.00 94.25 85 GLU A C 1
ATOM 640 O O . GLU A 1 85 ? -7.558 -5.267 11.002 1.00 94.25 85 GLU A O 1
ATOM 645 N N . CYS A 1 86 ? -5.783 -4.322 10.005 1.00 96.44 86 CYS A N 1
ATOM 646 C CA . CYS A 1 86 ? -6.448 -4.112 8.726 1.00 96.44 86 CYS A CA 1
ATOM 647 C C . CYS A 1 86 ? -6.149 -5.279 7.783 1.00 96.44 86 CYS A C 1
ATOM 649 O O . CYS A 1 86 ? -5.037 -5.800 7.752 1.00 96.44 86 CYS A O 1
ATOM 651 N N . ASN A 1 87 ? -7.125 -5.640 6.958 1.00 97.31 87 ASN A N 1
ATOM 652 C CA . ASN A 1 87 ? -6.924 -6.589 5.873 1.00 97.31 87 ASN A CA 1
ATOM 653 C C . ASN A 1 87 ? -6.408 -5.844 4.634 1.00 97.31 87 ASN A C 1
ATOM 655 O O . ASN A 1 87 ? -7.008 -4.849 4.226 1.00 97.31 87 ASN A O 1
ATOM 659 N N . ILE A 1 88 ? -5.315 -6.319 4.040 1.00 97.56 88 ILE A N 1
ATOM 660 C CA . ILE A 1 88 ? -4.709 -5.723 2.848 1.00 97.56 88 ILE A CA 1
ATOM 661 C C . ILE A 1 88 ? -4.923 -6.647 1.655 1.00 97.56 88 ILE A C 1
ATOM 663 O O . ILE A 1 88 ? -4.575 -7.825 1.704 1.00 97.56 88 ILE A O 1
ATOM 667 N N . VAL A 1 89 ? -5.453 -6.096 0.567 1.00 97.56 89 VAL A N 1
ATOM 668 C CA . VAL A 1 89 ? -5.539 -6.770 -0.732 1.00 97.56 89 VAL A CA 1
ATOM 669 C C . VAL A 1 89 ? -4.576 -6.088 -1.697 1.00 97.56 89 VAL A C 1
ATOM 671 O O . VAL A 1 89 ? -4.673 -4.884 -1.913 1.00 97.56 89 VAL A O 1
ATOM 674 N N . ASP A 1 90 ? -3.643 -6.857 -2.254 1.00 96.62 90 ASP A N 1
ATOM 675 C CA . ASP A 1 90 ? -2.769 -6.424 -3.346 1.00 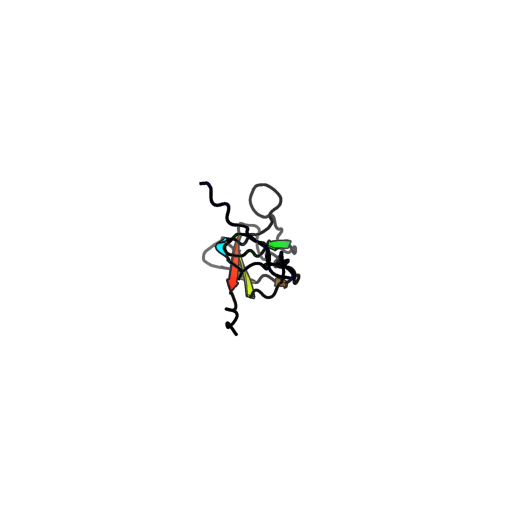96.62 90 ASP A CA 1
ATOM 676 C C . ASP A 1 90 ? -3.490 -6.609 -4.687 1.00 96.62 90 ASP A C 1
ATOM 678 O O . ASP A 1 90 ? -3.848 -7.730 -5.054 1.00 96.62 90 ASP A O 1
ATOM 682 N N . GLU A 1 91 ? -3.702 -5.513 -5.416 1.00 96.88 91 GLU A N 1
ATOM 683 C CA . GLU A 1 91 ? -4.373 -5.510 -6.723 1.00 96.88 91 GLU A CA 1
ATOM 684 C C . GLU A 1 91 ? -3.405 -5.844 -7.880 1.00 96.88 91 GLU A C 1
ATOM 686 O O . GLU A 1 91 ? -3.755 -5.742 -9.058 1.00 96.88 91 GLU A O 1
ATOM 691 N N . ALA A 1 92 ? -2.165 -6.224 -7.558 1.00 94.75 92 ALA A N 1
ATOM 692 C CA . ALA A 1 92 ? -1.092 -6.634 -8.464 1.00 94.75 92 ALA A CA 1
ATOM 693 C C . ALA A 1 92 ? -0.646 -5.566 -9.480 1.00 94.75 92 ALA A C 1
ATOM 695 O O . ALA A 1 92 ? 0.092 -5.870 -10.417 1.00 94.75 92 ALA A O 1
ATOM 696 N N . ASN A 1 93 ? -1.037 -4.309 -9.279 1.00 93.69 93 ASN A N 1
ATOM 697 C CA . ASN A 1 93 ? -0.788 -3.192 -10.195 1.00 93.69 93 ASN A CA 1
ATOM 698 C C . ASN A 1 93 ? -0.170 -1.964 -9.499 1.00 93.69 93 ASN A C 1
ATOM 700 O O . ASN A 1 93 ? -0.289 -0.852 -10.005 1.00 93.69 93 ASN A O 1
ATOM 704 N N . GLY A 1 94 ? 0.440 -2.156 -8.323 1.00 93.56 94 GLY A N 1
ATOM 705 C CA . GLY A 1 94 ? 0.997 -1.074 -7.502 1.00 93.56 94 GLY A CA 1
ATOM 706 C C . GLY A 1 94 ? -0.038 -0.332 -6.651 1.00 93.56 94 GLY A C 1
ATOM 707 O O . GLY A 1 94 ? 0.299 0.660 -5.999 1.00 93.56 94 GLY A O 1
ATOM 708 N N . SER A 1 95 ? -1.290 -0.801 -6.637 1.00 96.38 95 SER A N 1
ATOM 709 C CA . SER A 1 95 ? -2.326 -0.331 -5.722 1.00 96.38 95 SER A CA 1
ATOM 710 C C . SER A 1 95 ? -2.763 -1.414 -4.737 1.00 96.38 95 SER A C 1
ATOM 712 O O . SER A 1 95 ? -2.702 -2.608 -5.031 1.00 96.38 95 SER A O 1
ATOM 714 N N . TYR A 1 96 ? -3.182 -0.973 -3.551 1.00 97.12 96 TYR A N 1
ATOM 715 C CA . TYR A 1 96 ? -3.532 -1.849 -2.437 1.00 97.12 96 TYR A CA 1
ATOM 716 C C . TYR A 1 96 ? -4.817 -1.384 -1.764 1.00 97.12 96 TYR A C 1
ATOM 718 O O . TYR A 1 96 ? -4.926 -0.225 -1.349 1.00 97.12 96 TYR A O 1
ATOM 726 N N . THR A 1 97 ? -5.777 -2.292 -1.610 1.00 97.50 97 THR A N 1
ATOM 727 C CA . THR A 1 97 ? -7.033 -2.029 -0.906 1.00 97.50 97 THR A CA 1
ATOM 728 C C . THR A 1 97 ? -6.874 -2.373 0.574 1.00 97.50 97 THR A C 1
ATOM 730 O O . THR A 1 97 ? -6.749 -3.539 0.948 1.00 97.50 97 THR A O 1
ATOM 733 N N . ILE A 1 98 ? -6.910 -1.354 1.431 1.00 97.38 98 ILE A N 1
ATOM 734 C CA . ILE A 1 98 ? -6.840 -1.469 2.892 1.00 97.38 98 ILE A CA 1
ATOM 735 C C . ILE A 1 98 ? -8.262 -1.503 3.445 1.00 97.38 98 ILE A C 1
ATOM 737 O O . ILE A 1 98 ? -8.973 -0.503 3.360 1.00 97.38 98 ILE A O 1
ATOM 741 N N . LYS A 1 99 ? -8.679 -2.622 4.037 1.00 96.88 99 LYS A N 1
ATOM 742 C CA . LYS A 1 99 ? -10.012 -2.819 4.624 1.00 96.88 99 LYS A CA 1
ATOM 743 C C . LYS A 1 99 ? -9.933 -2.896 6.140 1.00 96.88 99 LYS A C 1
ATOM 745 O O . LYS A 1 99 ? -9.069 -3.574 6.695 1.00 96.88 99 LYS A O 1
ATOM 750 N N . PHE A 1 100 ? -10.856 -2.236 6.821 1.00 95.19 100 PHE A N 1
ATOM 751 C CA . PHE A 1 100 ? -10.947 -2.269 8.276 1.00 95.19 100 PHE A CA 1
ATOM 752 C C . PHE A 1 100 ? -12.383 -2.049 8.742 1.00 95.19 100 PHE A C 1
ATOM 754 O O . PHE A 1 100 ? -13.197 -1.434 8.060 1.00 95.19 100 PHE A O 1
ATOM 761 N N . THR A 1 101 ? -12.692 -2.541 9.939 1.00 94.75 101 THR A N 1
ATOM 762 C CA . THR A 1 101 ? -13.984 -2.320 10.598 1.00 94.75 101 THR A CA 1
ATOM 763 C C . THR A 1 101 ? -13.719 -1.737 11.983 1.00 94.75 101 THR A C 1
ATOM 765 O O . THR A 1 101 ? -13.264 -2.482 12.852 1.00 94.75 101 THR A O 1
ATOM 768 N N . PRO A 1 102 ? -13.953 -0.433 12.224 1.00 91.62 102 PRO A N 1
ATOM 769 C CA . PRO A 1 102 ? -13.798 0.151 13.554 1.00 91.62 102 PRO A CA 1
ATOM 770 C C . PRO A 1 102 ? -14.714 -0.560 14.559 1.00 91.62 102 PRO A C 1
ATOM 772 O O . PRO A 1 102 ? -15.900 -0.736 14.298 1.00 91.62 102 PRO A O 1
ATOM 775 N N . LYS A 1 103 ? -14.176 -0.979 15.707 1.00 87.81 103 LYS A N 1
ATOM 776 C CA . LYS A 1 103 ? -14.911 -1.708 16.752 1.00 87.81 103 LYS A CA 1
ATOM 777 C C . LYS A 1 103 ? -14.980 -0.905 18.050 1.00 87.81 103 LYS A C 1
ATOM 779 O O . LYS A 1 103 ? -14.050 -0.164 18.381 1.00 87.81 103 LYS A O 1
ATOM 784 N N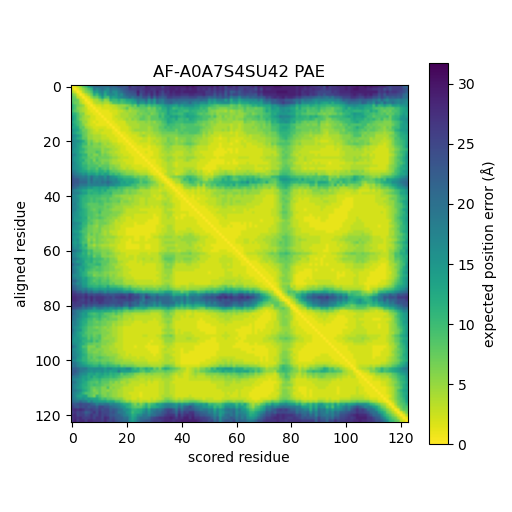 . GLY A 1 104 ? -16.063 -1.104 18.802 1.00 83.62 104 GLY A N 1
ATOM 785 C CA . GLY A 1 104 ? -16.238 -0.586 20.159 1.00 83.62 104 GLY A CA 1
ATOM 786 C C . GLY A 1 104 ? -17.023 0.722 20.221 1.00 83.62 104 GLY A C 1
ATOM 787 O O . GLY A 1 104 ? -18.218 0.707 20.502 1.00 83.62 104 GLY A O 1
ATOM 788 N N . HIS A 1 105 ? -16.360 1.859 19.999 1.00 83.38 105 HIS A N 1
ATOM 789 C CA . HIS A 1 105 ? -16.954 3.180 20.224 1.00 83.38 105 HIS A CA 1
ATOM 790 C C . HIS A 1 105 ? -16.673 4.148 19.076 1.00 83.38 105 HIS A C 1
ATOM 792 O O . HIS A 1 105 ? -15.635 4.086 18.425 1.00 83.38 105 HIS A O 1
ATOM 798 N N . SER A 1 106 ? -17.583 5.098 18.865 1.00 87.38 106 SER A N 1
ATOM 799 C CA . SER A 1 106 ? -17.337 6.228 17.972 1.00 87.38 106 SER A CA 1
ATOM 800 C C . SER A 1 106 ? -16.220 7.104 18.538 1.00 87.38 106 SER A C 1
ATOM 802 O O . SER A 1 106 ? -16.228 7.414 19.731 1.00 87.38 106 SER A O 1
ATOM 804 N N . GLY A 1 107 ? -15.302 7.555 17.692 1.00 88.31 107 GLY A N 1
ATOM 805 C CA . GLY A 1 107 ? -14.203 8.397 18.137 1.00 88.31 107 GLY A CA 1
ATOM 806 C C . GLY A 1 107 ? -13.148 8.596 17.068 1.00 88.31 107 GLY A C 1
ATOM 807 O O . GLY A 1 107 ? -13.304 8.158 15.928 1.00 88.31 107 GLY A O 1
ATOM 808 N N . LEU A 1 108 ? -12.064 9.263 17.455 1.00 88.81 108 LEU A N 1
ATOM 809 C CA . LEU A 1 108 ? -10.892 9.382 16.600 1.00 88.81 108 LEU A CA 1
ATOM 810 C C . LEU A 1 108 ? -10.029 8.124 16.710 1.00 88.81 108 LEU A C 1
ATOM 812 O O . LEU A 1 108 ? -9.828 7.551 17.784 1.00 88.81 108 LEU A O 1
ATOM 816 N N . TYR A 1 109 ? -9.514 7.717 15.559 1.00 91.25 109 TYR A N 1
ATOM 817 C CA . TYR A 1 109 ? -8.587 6.613 15.417 1.00 91.25 109 TYR A CA 1
ATOM 818 C C . TYR A 1 109 ? -7.414 7.071 14.557 1.00 91.25 109 TYR A C 1
ATOM 820 O O . TYR A 1 109 ? -7.592 7.827 13.600 1.00 91.25 109 TYR A O 1
ATOM 828 N N . SER A 1 110 ? -6.223 6.587 14.883 1.00 91.88 110 SER A N 1
ATOM 829 C CA . SER A 1 110 ? -5.037 6.749 14.049 1.00 91.88 110 SER A CA 1
ATOM 830 C C . SER A 1 110 ? -4.880 5.517 13.169 1.00 91.88 110 SER A C 1
ATOM 832 O O . SER A 1 110 ? -4.779 4.404 13.686 1.00 91.88 110 SER A O 1
ATOM 834 N N . LEU A 1 111 ? -4.847 5.709 11.850 1.00 93.25 111 LEU A N 1
ATOM 835 C CA . LEU A 1 111 ? -4.490 4.662 10.896 1.00 93.25 111 LEU A CA 1
ATOM 836 C C . LEU A 1 111 ? -2.976 4.694 10.676 1.00 93.25 111 LEU A C 1
ATOM 838 O O . LEU A 1 111 ? -2.436 5.684 1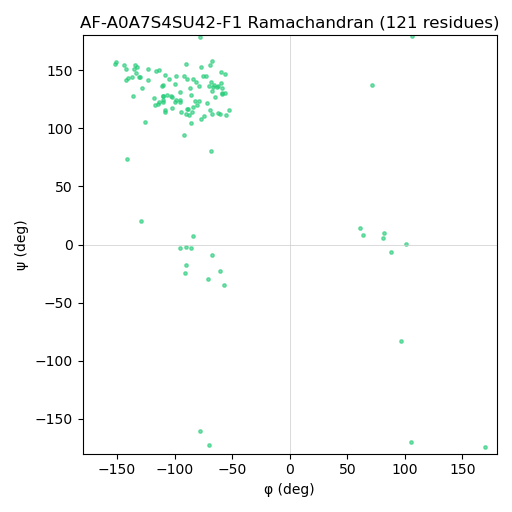0.187 1.00 93.25 111 LEU A O 1
ATOM 842 N N . HIS A 1 112 ? -2.300 3.619 11.056 1.00 94.50 112 HIS A N 1
ATOM 843 C CA . HIS A 1 112 ? -0.872 3.429 10.844 1.00 94.50 112 HIS A CA 1
ATOM 844 C C . HIS A 1 112 ? -0.682 2.472 9.676 1.00 94.50 112 HIS A C 1
ATOM 846 O O . HIS A 1 112 ? -1.249 1.384 9.696 1.00 94.50 112 HIS A O 1
ATOM 852 N N . ILE A 1 113 ? 0.118 2.867 8.687 1.00 95.25 113 ILE A N 1
ATOM 853 C CA . ILE A 1 113 ? 0.451 2.041 7.524 1.00 95.25 113 ILE A CA 1
ATOM 854 C C . ILE A 1 113 ? 1.968 2.011 7.394 1.00 95.25 113 ILE A C 1
ATOM 856 O O . ILE A 1 113 ? 2.624 3.047 7.510 1.00 95.25 113 ILE A O 1
ATOM 860 N N . THR A 1 114 ? 2.522 0.830 7.159 1.00 94.88 114 THR A N 1
ATOM 861 C CA . THR A 1 114 ? 3.943 0.633 6.884 1.00 94.88 114 THR A CA 1
ATOM 862 C C . THR A 1 114 ? 4.115 -0.218 5.636 1.00 94.88 114 THR A C 1
ATOM 864 O O . THR A 1 114 ? 3.335 -1.134 5.378 1.00 94.88 114 THR A O 1
ATOM 867 N N . ILE A 1 115 ? 5.151 0.097 4.860 1.00 93.62 115 ILE A N 1
ATOM 868 C CA . ILE A 1 115 ? 5.560 -0.666 3.683 1.00 93.62 115 ILE A CA 1
ATOM 869 C C . ILE A 1 115 ? 6.970 -1.179 3.957 1.00 93.62 115 ILE A C 1
ATOM 871 O O . ILE A 1 115 ? 7.858 -0.401 4.309 1.00 93.62 115 ILE A O 1
ATOM 875 N N . GLN A 1 116 ? 7.170 -2.485 3.837 1.00 84.69 116 GLN A N 1
ATOM 876 C CA . GLN A 1 116 ? 8.479 -3.115 3.874 1.00 84.69 116 GLN A CA 1
ATOM 877 C C . GLN A 1 116 ? 8.898 -3.450 2.449 1.00 84.69 116 GLN A C 1
ATOM 879 O O . GLN A 1 116 ? 8.275 -4.273 1.775 1.00 84.69 116 GLN A O 1
ATOM 884 N N . ASN A 1 117 ? 9.993 -2.838 2.012 1.00 67.75 117 ASN A N 1
ATOM 885 C CA . ASN A 1 117 ? 10.635 -3.237 0.774 1.00 67.75 117 ASN A CA 1
ATOM 886 C C . ASN A 1 117 ? 11.303 -4.588 0.994 1.00 67.75 117 ASN A C 1
ATOM 888 O O . ASN A 1 117 ? 12.201 -4.719 1.830 1.00 67.75 117 ASN A O 1
ATOM 892 N N . LYS A 1 118 ? 10.922 -5.591 0.203 1.00 59.19 118 LYS A N 1
ATOM 893 C CA . LYS A 1 118 ? 11.892 -6.633 -0.109 1.00 59.19 118 LYS A CA 1
ATOM 894 C C . LYS A 1 118 ? 12.954 -5.957 -0.958 1.00 59.19 118 LYS A C 1
ATOM 896 O O . LYS A 1 118 ? 12.664 -5.533 -2.070 1.00 59.19 118 LYS A O 1
ATOM 901 N N . ASN A 1 119 ? 14.161 -5.820 -0.418 1.00 49.84 119 ASN A N 1
ATOM 902 C CA . ASN A 1 119 ? 15.312 -5.541 -1.259 1.00 49.84 119 ASN A CA 1
ATOM 903 C C . ASN A 1 119 ? 15.340 -6.656 -2.306 1.00 49.84 119 ASN A C 1
ATOM 905 O O . ASN A 1 119 ? 15.515 -7.822 -1.949 1.00 49.84 119 ASN A O 1
ATOM 909 N N . GLU A 1 120 ? 15.077 -6.318 -3.564 1.00 51.66 120 GLU A N 1
ATOM 910 C CA . GLU A 1 120 ? 15.351 -7.230 -4.662 1.00 51.66 120 GLU A CA 1
ATOM 911 C C . GLU A 1 120 ? 16.861 -7.487 -4.611 1.00 51.66 120 GLU A C 1
ATOM 913 O O . GLU A 1 120 ? 17.662 -6.559 -4.756 1.00 51.66 120 GLU A O 1
ATOM 918 N N . GLU A 1 121 ? 17.253 -8.720 -4.270 1.00 42.12 121 GLU A N 1
ATOM 919 C CA . GLU A 1 121 ? 18.635 -9.163 -4.413 1.00 42.12 121 GLU A CA 1
ATOM 920 C C . GLU A 1 121 ? 19.037 -8.866 -5.855 1.00 42.12 121 GLU A C 1
ATOM 922 O O . GLU A 1 121 ? 18.429 -9.376 -6.796 1.00 42.12 121 GLU A O 1
ATOM 927 N N . GLN A 1 122 ? 20.013 -7.975 -6.022 1.00 32.84 122 GLN A N 1
ATOM 928 C CA . GLN A 1 122 ? 20.579 -7.713 -7.332 1.00 32.84 122 GLN A CA 1
ATOM 929 C C . GLN A 1 122 ? 21.224 -9.009 -7.826 1.00 32.84 122 GLN A C 1
ATOM 931 O O . GLN A 1 122 ? 22.179 -9.490 -7.214 1.00 32.84 122 GLN A O 1
ATOM 936 N N . VAL A 1 123 ? 20.646 -9.582 -8.883 1.00 34.72 123 VAL A N 1
ATOM 937 C CA . VAL A 1 123 ? 21.219 -10.693 -9.657 1.00 34.72 123 VAL A CA 1
ATOM 938 C C . VAL A 1 123 ? 22.234 -10.142 -10.646 1.00 34.72 123 VAL A C 1
ATOM 940 O O . VAL A 1 123 ? 21.909 -9.130 -11.308 1.00 34.72 123 VAL A O 1
#

Solvent-accessible surface area (backbone atoms only — not comparable to full-atom values): 7862 Å² total; per-residue (Å²): 136,87,82,82,80,85,84,80,77,60,93,75,58,84,72,90,81,89,83,77,60,62,68,72,23,68,88,57,29,47,71,65,72,91,76,87,80,79,90,85,79,49,69,77,38,82,40,74,43,44,31,41,40,7,7,84,87,58,39,62,30,76,46,45,85,73,49,69,50,42,36,38,34,46,70,61,62,94,86,55,73,53,70,42,75,40,51,76,43,74,70,52,46,16,34,33,44,41,32,42,55,51,71,94,67,88,77,63,63,49,78,47,76,50,68,46,75,74,78,73,78,86,126

Sequence (123 aa):
RDSSVASAHVIGSPFLLQVEPGNTSPEMSHIHITGQGPIKAEVDVETWLLMYAKDEQGNMRSKGGDVIAASLISTHGKRDKHMIECNIVDEANGSYTIKFTPKGHSGLYSLHITIQNKNEEQV

Mean predicted aligned error: 7.44 Å

Radius of gyration: 22.7 Å; Cα contacts (8 Å, |Δi|>4): 225; chains: 1; bounding box: 57×37×72 Å